Protein AF-A0A3S1G7B7-F1 (afdb_monomer)

Sequence (89 aa):
MNRLFWIVMAVIGAGVVLLMLNNSAGHTFGMDNNDFGRLIWVGVLVMVIGASLLRSGRPMGDMARNIGVWAALILVLIAAYQYRYELQD

Foldseek 3Di:
DDPVVVVVVVVVVVVVVLLVVCVPVCDDPNHGSVVVVVCVVVVVVCCVVVVCQVPPPDDNVVVVVVVVVVVVVVVVVVVCVVCVVVVVD

Structure (mmCIF, N/CA/C/O backbone):
data_AF-A0A3S1G7B7-F1
#
_entry.id   AF-A0A3S1G7B7-F1
#
loop_
_atom_site.group_PDB
_atom_site.id
_atom_site.type_symbol
_atom_site.label_atom_id
_atom_site.label_alt_id
_atom_site.label_comp_id
_atom_site.label_asym_id
_atom_site.label_entity_id
_atom_site.label_seq_id
_atom_site.pdbx_PDB_ins_code
_atom_site.Cartn_x
_atom_site.Cartn_y
_atom_site.Cartn_z
_atom_site.occupancy
_atom_site.B_iso_or_equiv
_atom_site.auth_seq_id
_atom_site.auth_comp_id
_atom_site.auth_asym_id
_atom_site.auth_atom_id
_atom_site.pdbx_PDB_model_num
ATOM 1 N N . MET A 1 1 ? -18.425 -18.660 -8.885 1.00 56.84 1 MET A N 1
ATOM 2 C CA . MET A 1 1 ? -17.124 -17.945 -8.904 1.00 56.84 1 MET A CA 1
ATOM 3 C C . MET A 1 1 ? -17.312 -16.631 -9.649 1.00 56.84 1 MET A C 1
ATOM 5 O O . MET A 1 1 ? -17.945 -16.635 -10.697 1.00 56.84 1 MET A O 1
ATOM 9 N N . ASN A 1 2 ? -16.881 -15.506 -9.079 1.00 81.50 2 ASN A N 1
ATOM 10 C CA . ASN A 1 2 ? -17.244 -14.173 -9.572 1.00 81.50 2 ASN A CA 1
ATOM 11 C C . ASN A 1 2 ? -16.523 -13.843 -10.897 1.00 81.50 2 ASN A C 1
ATOM 13 O O . ASN A 1 2 ? -15.314 -14.028 -10.985 1.00 81.50 2 ASN A O 1
ATOM 17 N N . ARG A 1 3 ? -17.220 -13.314 -11.913 1.00 81.25 3 ARG A N 1
ATOM 18 C CA . ARG A 1 3 ? -16.612 -12.939 -13.215 1.00 81.25 3 ARG A CA 1
ATOM 19 C C . ARG A 1 3 ? -15.440 -11.964 -13.063 1.00 81.25 3 ARG A C 1
ATOM 21 O O . ARG A 1 3 ? -14.456 -12.054 -13.785 1.00 81.25 3 ARG A O 1
ATOM 28 N N . LEU A 1 4 ? -15.528 -11.084 -12.069 1.00 77.19 4 LEU A N 1
ATOM 29 C CA . LEU A 1 4 ? -14.503 -10.090 -11.754 1.00 77.19 4 LEU A CA 1
ATOM 30 C C . LEU A 1 4 ? -13.174 -10.726 -11.320 1.00 77.19 4 LEU A C 1
ATOM 32 O O . LEU A 1 4 ? -12.116 -10.215 -11.658 1.00 77.19 4 LEU A O 1
ATOM 36 N N . PHE A 1 5 ? -13.225 -11.873 -10.637 1.00 79.50 5 PHE A N 1
ATOM 37 C CA . PHE A 1 5 ? -12.032 -12.625 -10.242 1.00 79.50 5 PHE A CA 1
ATOM 38 C C . PHE A 1 5 ? -11.258 -13.127 -11.464 1.00 79.50 5 PHE A C 1
ATOM 40 O O . PHE A 1 5 ? -10.045 -12.968 -11.527 1.00 79.50 5 PHE A O 1
ATOM 47 N N . TRP A 1 6 ? -11.962 -13.659 -12.465 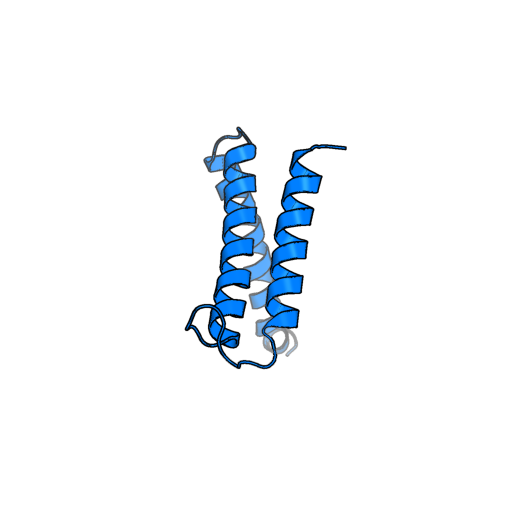1.00 84.75 6 TRP A N 1
ATOM 48 C CA . TRP A 1 6 ? -11.345 -14.139 -13.702 1.00 84.75 6 TRP A CA 1
ATOM 49 C C . TRP A 1 6 ? -10.759 -13.012 -14.552 1.00 84.75 6 TRP A C 1
ATOM 51 O O . TRP A 1 6 ? -9.689 -13.184 -15.126 1.00 84.75 6 TRP A O 1
ATOM 61 N N . ILE A 1 7 ? -11.413 -11.847 -14.583 1.00 81.31 7 ILE A N 1
ATOM 62 C CA . ILE A 1 7 ? -10.892 -10.659 -15.275 1.00 81.31 7 ILE A CA 1
ATOM 63 C C . ILE A 1 7 ? -9.598 -10.182 -14.610 1.00 81.31 7 ILE A C 1
ATOM 65 O O . ILE A 1 7 ? -8.602 -9.972 -15.294 1.00 81.31 7 ILE A O 1
ATOM 69 N N . VAL A 1 8 ? -9.586 -10.067 -13.279 1.00 74.38 8 VAL A N 1
ATOM 70 C CA . VAL A 1 8 ? -8.385 -9.674 -12.526 1.00 74.38 8 VAL A CA 1
ATOM 71 C C . VAL A 1 8 ? -7.251 -10.676 -12.754 1.00 74.38 8 VAL A C 1
ATOM 73 O O . VAL A 1 8 ? -6.125 -10.266 -13.022 1.00 74.38 8 VAL A O 1
ATOM 76 N N . MET A 1 9 ? -7.547 -11.979 -12.741 1.00 85.38 9 MET A N 1
ATOM 77 C CA . MET A 1 9 ? -6.543 -13.012 -13.013 1.00 85.38 9 MET A CA 1
ATOM 78 C C . MET A 1 9 ? -5.965 -12.920 -14.424 1.00 85.38 9 MET A C 1
ATOM 80 O O . MET A 1 9 ? -4.759 -13.067 -14.602 1.00 85.38 9 MET A O 1
ATOM 84 N N . ALA A 1 10 ? -6.815 -12.664 -15.421 1.00 85.94 10 ALA A N 1
ATOM 85 C CA . ALA A 1 10 ? -6.392 -12.526 -16.808 1.00 85.94 10 ALA A CA 1
ATOM 86 C C . ALA A 1 10 ? -5.481 -11.305 -17.003 1.00 85.94 10 ALA A C 1
ATOM 88 O O . ALA A 1 10 ? -4.467 -11.408 -17.687 1.00 85.94 10 ALA A O 1
ATOM 89 N N . VAL A 1 11 ? -5.799 -10.176 -16.359 1.00 83.81 11 VAL A N 1
ATOM 90 C CA . VAL A 1 11 ? -4.975 -8.956 -16.409 1.00 83.81 11 VAL A CA 1
ATOM 91 C C . VAL A 1 11 ? -3.609 -9.187 -15.762 1.00 83.81 11 VAL A C 1
ATOM 93 O O . VAL A 1 11 ? -2.588 -8.836 -16.351 1.00 83.81 11 VAL A O 1
ATOM 96 N N . ILE A 1 12 ? -3.573 -9.821 -14.586 1.00 76.06 12 ILE A N 1
ATOM 97 C CA . ILE A 1 12 ? -2.316 -10.141 -13.894 1.00 76.06 12 ILE A CA 1
ATOM 98 C C . ILE A 1 12 ? -1.475 -11.110 -14.734 1.00 76.06 12 ILE A C 1
ATOM 100 O O . ILE A 1 12 ? -0.294 -10.855 -14.965 1.00 76.06 12 ILE A O 1
ATOM 104 N N . GLY A 1 13 ? -2.081 -12.188 -15.242 1.00 85.69 13 GLY A N 1
ATOM 105 C CA . GLY A 1 13 ? -1.396 -13.168 -16.086 1.00 85.69 13 GLY A CA 1
ATOM 106 C C . GLY A 1 13 ? -0.824 -12.550 -17.363 1.00 85.69 13 GLY A C 1
ATOM 107 O O . GLY A 1 13 ? 0.333 -12.796 -17.696 1.00 85.69 13 GLY A O 1
ATOM 108 N N . ALA A 1 14 ? -1.589 -11.689 -18.038 1.00 83.44 14 ALA A N 1
ATOM 109 C CA . ALA A 1 14 ? -1.124 -10.980 -19.229 1.00 83.44 14 ALA A CA 1
ATOM 110 C C . ALA A 1 14 ? 0.061 -10.046 -18.927 1.00 83.44 14 ALA A C 1
ATOM 112 O O . ALA A 1 14 ? 1.023 -10.015 -19.694 1.00 83.44 14 ALA A O 1
ATOM 113 N N . GLY A 1 15 ? 0.032 -9.334 -17.795 1.00 72.44 15 GLY A N 1
ATOM 114 C CA . GLY A 1 15 ? 1.140 -8.482 -17.355 1.00 72.44 15 GLY A CA 1
ATOM 115 C C . GLY A 1 15 ? 2.430 -9.267 -17.100 1.00 72.44 15 GLY A C 1
ATOM 116 O O . GLY A 1 15 ? 3.501 -8.851 -17.536 1.00 72.44 15 GLY A O 1
ATOM 117 N N .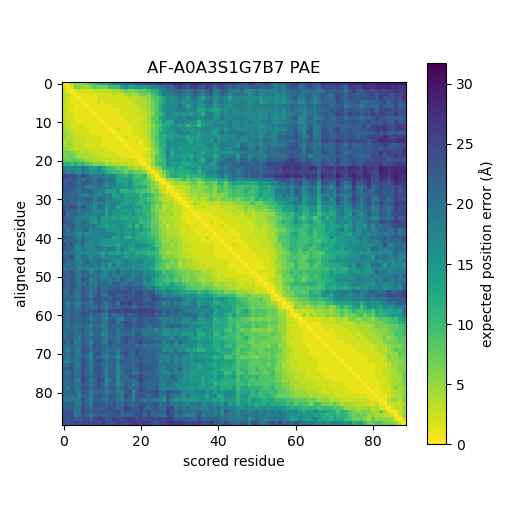 VAL A 1 16 ? 2.329 -10.437 -16.463 1.00 78.44 16 VAL A N 1
ATOM 118 C CA . VAL A 1 16 ? 3.482 -11.321 -16.220 1.00 78.44 16 VAL A CA 1
ATOM 119 C C . VAL A 1 16 ? 4.058 -11.859 -17.531 1.00 78.44 16 VAL A C 1
ATOM 121 O O . VAL A 1 16 ? 5.272 -11.833 -17.717 1.00 78.44 16 VAL A O 1
ATOM 124 N N . VAL A 1 17 ? 3.207 -12.303 -18.461 1.00 80.31 17 VAL A N 1
ATOM 125 C CA . VAL A 1 17 ? 3.653 -12.809 -19.770 1.00 80.31 17 VAL A CA 1
ATOM 126 C C . VAL A 1 17 ? 4.361 -11.714 -20.570 1.00 80.31 17 VAL A C 1
ATOM 128 O O . VAL A 1 17 ? 5.425 -11.965 -21.128 1.00 80.31 17 VAL A O 1
ATOM 131 N N . LEU A 1 18 ? 3.831 -10.489 -20.581 1.00 72.94 18 LEU A N 1
ATOM 132 C CA . 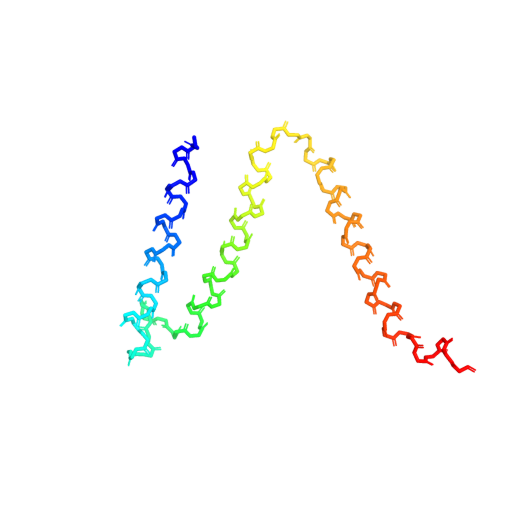LEU A 1 18 ? 4.480 -9.349 -21.237 1.00 72.94 18 LEU A CA 1
ATOM 133 C C . LEU A 1 18 ? 5.859 -9.040 -20.642 1.00 72.94 18 LEU A C 1
ATOM 135 O O . LEU A 1 18 ? 6.808 -8.819 -21.391 1.00 72.94 18 LEU A O 1
ATOM 139 N N . LEU A 1 19 ? 5.991 -9.075 -19.315 1.00 67.44 19 LEU A N 1
ATOM 140 C CA . LEU A 1 19 ? 7.274 -8.879 -18.634 1.00 67.44 19 LEU A CA 1
ATOM 141 C C . LEU A 1 19 ? 8.281 -9.987 -18.962 1.00 67.44 19 LEU A C 1
ATOM 143 O O . LEU A 1 19 ? 9.448 -9.694 -19.213 1.00 67.44 19 LEU A O 1
ATOM 147 N N . MET A 1 20 ? 7.837 -11.249 -19.001 1.00 70.25 20 MET A N 1
ATOM 148 C CA . MET A 1 20 ? 8.693 -12.382 -19.374 1.00 70.25 20 MET A CA 1
ATOM 149 C C . MET A 1 20 ? 9.188 -12.268 -20.815 1.00 70.25 20 MET A C 1
ATOM 151 O O . MET A 1 20 ? 10.369 -12.489 -21.075 1.00 70.25 20 MET A O 1
ATOM 155 N N . LEU A 1 21 ? 8.302 -11.899 -21.743 1.00 70.38 21 LEU A N 1
ATOM 156 C CA . LEU A 1 21 ? 8.651 -11.736 -23.154 1.00 70.38 21 LEU A CA 1
ATOM 157 C C . LEU A 1 21 ? 9.584 -10.546 -23.381 1.00 70.38 21 LEU A C 1
ATOM 159 O O . LEU A 1 21 ? 10.427 -10.600 -24.272 1.00 70.38 21 LEU A O 1
ATOM 163 N N . ASN A 1 22 ? 9.471 -9.496 -22.566 1.00 62.94 22 ASN A N 1
ATOM 164 C CA . ASN A 1 22 ? 10.299 -8.304 -22.704 1.00 62.94 22 ASN A CA 1
ATOM 165 C C . ASN A 1 22 ? 11.556 -8.289 -21.817 1.00 62.94 22 ASN A C 1
ATOM 167 O O . ASN A 1 22 ? 12.278 -7.295 -21.755 1.00 62.94 22 ASN A O 1
ATOM 171 N N . ASN A 1 23 ? 11.855 -9.404 -21.145 1.00 57.41 23 ASN A N 1
ATOM 172 C CA . ASN A 1 23 ? 13.000 -9.534 -20.244 1.00 57.41 23 ASN A CA 1
ATOM 173 C C . ASN A 1 23 ? 14.360 -9.329 -20.949 1.00 57.41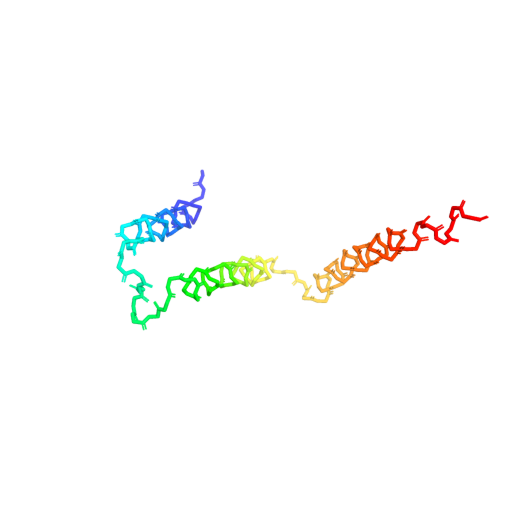 23 ASN A C 1
ATOM 175 O O . ASN A 1 23 ? 15.347 -8.985 -20.308 1.00 57.41 23 ASN A O 1
ATOM 179 N N . SER A 1 24 ? 14.425 -9.523 -22.270 1.00 55.47 24 SER A N 1
ATOM 180 C CA . SER A 1 24 ? 15.671 -9.470 -23.049 1.00 55.47 24 SER A CA 1
ATOM 181 C C . SER A 1 24 ? 15.986 -8.101 -23.662 1.00 55.47 24 SER A C 1
ATOM 183 O O . SER A 1 24 ? 17.117 -7.885 -24.086 1.00 55.47 24 SER A O 1
ATOM 185 N N . ALA A 1 25 ? 15.020 -7.178 -23.733 1.00 58.88 25 ALA A N 1
ATOM 186 C CA . ALA A 1 25 ? 15.194 -5.886 -24.409 1.00 58.88 25 ALA A CA 1
ATOM 187 C C . ALA A 1 25 ? 15.746 -4.778 -23.489 1.00 58.88 25 ALA A C 1
ATOM 189 O O . ALA A 1 25 ? 16.074 -3.686 -23.952 1.00 58.88 25 ALA A O 1
ATOM 190 N N . GLY A 1 26 ? 15.804 -5.025 -22.174 1.00 59.88 26 GLY A N 1
ATOM 191 C CA . GLY A 1 26 ? 16.215 -4.056 -21.149 1.00 59.88 26 GLY A CA 1
ATOM 192 C C . GLY A 1 26 ? 15.219 -2.911 -20.908 1.00 59.88 26 GLY A C 1
ATOM 193 O O . GLY A 1 26 ? 15.289 -2.268 -19.867 1.00 59.88 26 GLY A O 1
ATOM 194 N N . HIS A 1 27 ? 14.280 -2.667 -21.830 1.00 64.56 27 HIS A N 1
ATOM 195 C CA . HIS A 1 27 ? 13.323 -1.563 -21.771 1.00 64.56 27 HIS A CA 1
ATOM 196 C C . HIS A 1 27 ? 11.905 -2.044 -22.124 1.00 64.56 27 HIS A C 1
ATOM 198 O O . HIS A 1 27 ? 11.693 -2.672 -23.163 1.00 64.56 27 HIS A O 1
ATOM 204 N N . THR A 1 28 ? 10.911 -1.697 -21.303 1.00 69.62 28 THR A N 1
ATOM 205 C CA . THR A 1 28 ? 9.478 -1.900 -21.564 1.00 69.62 28 THR A CA 1
ATOM 206 C C . THR A 1 28 ? 8.773 -0.566 -21.761 1.00 69.62 28 THR A C 1
ATOM 208 O O . THR A 1 28 ? 8.846 0.309 -20.908 1.00 69.62 28 THR A O 1
ATOM 211 N N . PHE A 1 29 ? 8.095 -0.390 -22.905 1.00 71.12 29 PHE A N 1
ATOM 212 C CA . PHE A 1 29 ? 7.432 0.872 -23.283 1.00 71.12 29 PHE A CA 1
ATOM 213 C C . PHE A 1 29 ? 8.357 2.112 -23.240 1.00 71.12 29 PHE A C 1
ATOM 215 O O . PHE A 1 29 ? 7.909 3.219 -22.956 1.00 71.12 29 PHE A O 1
ATOM 222 N N . GLY A 1 30 ? 9.654 1.942 -23.527 1.00 71.88 30 GLY A N 1
ATOM 223 C CA . GLY A 1 30 ? 10.644 3.029 -23.470 1.00 71.88 30 GLY A CA 1
ATOM 224 C C . GLY A 1 30 ? 11.133 3.379 -22.058 1.00 71.88 30 GLY A C 1
ATOM 225 O O . GLY A 1 30 ? 11.911 4.315 -21.908 1.00 71.88 30 GLY A O 1
ATOM 226 N N . MET A 1 31 ? 10.708 2.628 -21.039 1.00 70.94 31 MET A N 1
ATOM 227 C CA . MET A 1 31 ? 11.170 2.722 -19.653 1.00 70.94 31 MET A CA 1
ATOM 228 C C . MET A 1 31 ? 12.080 1.537 -19.321 1.00 70.94 31 MET A C 1
ATOM 230 O O . MET A 1 31 ? 11.853 0.438 -19.826 1.00 70.94 31 MET A O 1
ATOM 234 N N . ASP A 1 32 ? 13.086 1.740 -18.470 1.00 81.94 32 ASP A N 1
ATOM 235 C CA . ASP A 1 32 ? 13.917 0.648 -17.953 1.00 81.94 32 ASP A CA 1
ATOM 236 C C . ASP A 1 32 ? 13.046 -0.436 -17.289 1.00 81.94 32 ASP A C 1
ATOM 238 O O . ASP A 1 32 ? 12.047 -0.143 -16.621 1.00 81.94 32 ASP A O 1
ATOM 242 N N . ASN A 1 33 ? 13.398 -1.707 -17.487 1.00 71.94 33 ASN A N 1
ATOM 243 C CA . ASN A 1 33 ? 12.609 -2.834 -16.989 1.00 71.94 33 ASN A CA 1
ATOM 244 C C . ASN A 1 33 ? 12.446 -2.841 -15.461 1.00 71.94 33 ASN A C 1
ATOM 246 O O . ASN A 1 33 ? 11.401 -3.261 -14.958 1.00 71.94 33 ASN A O 1
ATOM 250 N N . ASN A 1 34 ? 13.454 -2.379 -14.721 1.00 79.06 34 ASN A N 1
ATOM 251 C CA . ASN A 1 34 ? 13.406 -2.296 -13.266 1.00 79.06 34 ASN A CA 1
ATOM 252 C C . ASN A 1 34 ? 12.415 -1.217 -12.804 1.00 79.06 34 ASN A C 1
ATOM 254 O O . ASN A 1 34 ? 11.615 -1.453 -11.895 1.00 79.06 34 ASN A O 1
ATOM 258 N 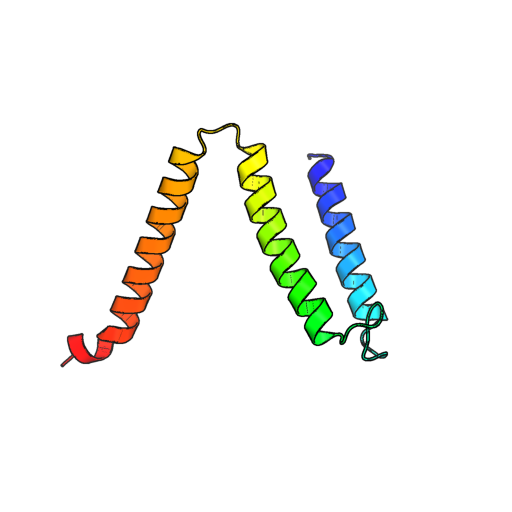N . ASP A 1 35 ? 12.405 -0.066 -13.476 1.00 79.19 35 ASP A N 1
ATOM 259 C CA . ASP A 1 35 ? 11.468 1.024 -13.190 1.00 79.19 35 ASP A CA 1
ATOM 260 C C . ASP A 1 35 ? 10.033 0.646 -13.563 1.00 79.19 35 ASP A C 1
ATOM 262 O O . ASP A 1 35 ? 9.101 0.868 -12.784 1.00 79.19 35 ASP A O 1
ATOM 266 N N . PHE A 1 36 ? 9.854 -0.017 -14.706 1.00 77.81 36 PHE A N 1
ATOM 267 C CA . PHE A 1 36 ? 8.559 -0.537 -15.130 1.00 77.81 36 PHE A CA 1
ATOM 268 C C . PHE A 1 36 ? 8.036 -1.614 -14.164 1.00 77.81 36 PHE A C 1
ATOM 270 O O . PHE A 1 36 ? 6.869 -1.587 -13.765 1.00 77.81 36 PHE A O 1
ATOM 277 N N . GLY A 1 37 ? 8.907 -2.516 -13.701 1.00 78.81 37 GLY A N 1
ATOM 278 C CA . GLY A 1 37 ? 8.579 -3.500 -12.668 1.00 78.81 37 GLY A CA 1
ATOM 279 C C . GLY A 1 37 ? 8.178 -2.850 -11.341 1.00 78.81 37 GLY A C 1
ATOM 280 O O . GLY A 1 37 ? 7.181 -3.246 -10.730 1.00 78.81 37 GLY A O 1
ATOM 281 N N . ARG A 1 38 ? 8.892 -1.801 -10.914 1.00 83.75 38 ARG A N 1
ATOM 282 C CA . ARG A 1 38 ? 8.568 -1.042 -9.697 1.00 83.75 38 ARG A CA 1
ATOM 283 C C . ARG A 1 38 ? 7.233 -0.307 -9.81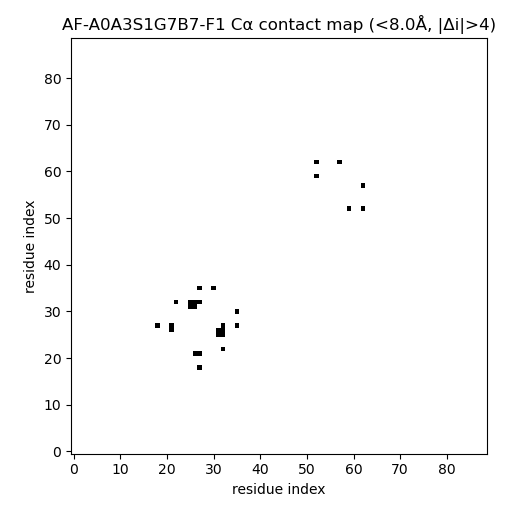6 1.00 83.75 38 ARG A C 1
ATOM 285 O O . ARG A 1 38 ? 6.458 -0.304 -8.857 1.00 83.75 38 ARG A O 1
ATOM 292 N N . LEU A 1 39 ? 6.941 0.268 -10.982 1.00 84.38 39 LEU A N 1
ATOM 293 C CA . LEU A 1 39 ? 5.661 0.911 -11.278 1.00 84.38 39 LEU A CA 1
ATOM 294 C C . LEU A 1 39 ? 4.507 -0.091 -11.224 1.00 84.38 39 LEU A C 1
ATOM 296 O O . LEU A 1 39 ? 3.489 0.193 -10.595 1.00 84.38 39 LEU A O 1
ATOM 300 N N . ILE A 1 40 ? 4.671 -1.270 -11.832 1.00 80.50 40 ILE A N 1
ATOM 301 C CA . ILE A 1 40 ? 3.671 -2.341 -11.760 1.00 80.50 40 ILE A CA 1
ATOM 302 C C . ILE A 1 40 ? 3.457 -2.767 -10.310 1.00 80.50 40 ILE A C 1
ATOM 304 O O . ILE A 1 40 ? 2.314 -2.840 -9.866 1.00 80.50 40 ILE A O 1
ATOM 308 N N . TRP A 1 41 ? 4.529 -3.006 -9.552 1.00 81.19 41 TRP A N 1
ATOM 309 C CA . TRP A 1 41 ? 4.432 -3.446 -8.161 1.00 81.19 41 TRP A CA 1
ATOM 310 C C . TRP A 1 41 ? 3.652 -2.455 -7.288 1.00 81.19 41 TRP A C 1
ATOM 312 O O . TRP A 1 41 ? 2.667 -2.824 -6.644 1.00 81.19 41 TRP A O 1
ATOM 322 N N . VAL A 1 42 ? 4.052 -1.181 -7.305 1.00 88.19 42 VAL A N 1
ATOM 323 C CA . VAL A 1 42 ? 3.386 -0.126 -6.529 1.00 88.19 42 VAL A CA 1
ATOM 324 C C . VAL A 1 42 ? 1.970 0.118 -7.050 1.00 88.19 42 VAL A C 1
ATOM 326 O O . VAL A 1 42 ? 1.038 0.250 -6.258 1.00 88.19 42 VAL A O 1
ATOM 329 N N . GLY A 1 43 ? 1.784 0.125 -8.371 1.00 84.38 43 GLY A N 1
ATOM 330 C CA . GLY A 1 43 ? 0.491 0.326 -9.015 1.00 84.38 43 GLY A CA 1
ATOM 331 C C . GLY A 1 43 ? -0.524 -0.751 -8.644 1.00 84.38 43 GLY A C 1
ATOM 332 O O . GLY A 1 43 ? -1.658 -0.425 -8.298 1.00 84.38 43 GLY A O 1
ATOM 333 N N . VAL A 1 44 ? -0.120 -2.025 -8.640 1.00 83.38 44 VAL A N 1
ATOM 334 C CA . VAL A 1 44 ? -0.969 -3.142 -8.202 1.00 83.38 44 VAL A CA 1
ATOM 335 C C . VAL A 1 44 ? -1.319 -3.004 -6.724 1.00 83.38 44 VAL A C 1
ATOM 337 O O . VAL A 1 44 ? -2.489 -3.138 -6.369 1.00 83.38 44 VAL A O 1
ATOM 340 N N . LEU A 1 45 ? -0.349 -2.680 -5.865 1.00 81.56 45 LEU A N 1
ATOM 341 C CA . LEU A 1 45 ? -0.590 -2.474 -4.434 1.00 81.56 45 LEU A CA 1
ATOM 342 C C . LEU A 1 45 ? -1.628 -1.375 -4.183 1.00 81.56 45 LEU A C 1
ATOM 344 O O . LEU A 1 45 ? -2.617 -1.595 -3.482 1.00 81.56 45 LEU A O 1
ATOM 348 N N . VAL A 1 46 ? -1.437 -0.211 -4.804 1.00 83.81 46 VAL A N 1
ATOM 349 C CA . VAL A 1 46 ? -2.354 0.928 -4.683 1.00 83.81 46 VAL A CA 1
ATOM 350 C C . VAL A 1 46 ? -3.724 0.592 -5.263 1.00 83.81 46 VAL A C 1
ATOM 352 O O . VAL A 1 46 ? -4.733 0.925 -4.647 1.00 83.81 46 VAL A O 1
ATOM 355 N N . MET A 1 47 ? -3.792 -0.103 -6.402 1.00 81.94 47 MET A N 1
ATOM 356 C CA . MET A 1 47 ? -5.063 -0.525 -6.992 1.00 81.94 47 MET A CA 1
ATOM 357 C C . MET A 1 47 ? -5.815 -1.514 -6.108 1.00 81.94 47 MET A C 1
ATOM 359 O O . MET A 1 47 ? -7.020 -1.362 -5.945 1.00 81.94 47 MET A O 1
ATOM 363 N N . VAL A 1 48 ? -5.144 -2.500 -5.510 1.00 82.75 48 VAL A N 1
ATOM 364 C CA . VAL A 1 48 ? -5.790 -3.463 -4.604 1.00 82.75 48 VAL A CA 1
ATOM 365 C C . VAL A 1 48 ? -6.318 -2.750 -3.362 1.00 82.75 48 VAL A C 1
ATOM 367 O O . VAL A 1 48 ? -7.478 -2.943 -2.993 1.00 82.75 48 VAL A O 1
ATOM 370 N N . ILE A 1 49 ? -5.509 -1.877 -2.756 1.00 76.75 49 ILE A N 1
ATOM 371 C CA . ILE A 1 49 ? -5.917 -1.078 -1.596 1.00 76.75 49 ILE A CA 1
ATOM 372 C C . ILE A 1 49 ? -7.100 -0.178 -1.976 1.00 76.75 49 ILE A C 1
ATOM 374 O O . ILE A 1 49 ? -8.155 -0.255 -1.346 1.00 76.75 49 ILE A O 1
ATOM 378 N N . GLY A 1 50 ? -6.984 0.599 -3.052 1.00 77.06 50 GLY A N 1
ATOM 379 C CA . GLY A 1 50 ? -8.028 1.503 -3.534 1.00 77.06 50 GLY A CA 1
ATOM 380 C C . GLY A 1 50 ? -9.320 0.782 -3.921 1.00 77.06 50 GLY A C 1
ATOM 381 O O . GLY A 1 50 ? -10.402 1.192 -3.509 1.00 77.06 50 GLY A O 1
ATOM 382 N N . ALA A 1 51 ? -9.235 -0.337 -4.639 1.00 76.12 51 ALA A N 1
ATOM 383 C CA . ALA A 1 51 ? -10.397 -1.145 -5.002 1.00 76.12 51 ALA A CA 1
ATOM 384 C C . ALA A 1 51 ? -11.070 -1.768 -3.771 1.00 76.12 51 ALA A C 1
ATOM 386 O O . ALA A 1 51 ? -12.299 -1.843 -3.720 1.00 76.12 51 ALA A O 1
ATOM 387 N N . SER A 1 52 ? -10.290 -2.181 -2.764 1.00 68.38 52 SER A N 1
ATOM 388 C CA . SER A 1 52 ? -10.834 -2.689 -1.500 1.00 68.38 52 SER A CA 1
ATOM 389 C C . SER A 1 52 ? -11.594 -1.604 -0.730 1.00 68.38 52 SER A C 1
ATOM 391 O O . SER A 1 52 ? -12.690 -1.864 -0.233 1.00 68.38 52 SER A O 1
ATOM 393 N N . LEU A 1 53 ? -11.069 -0.373 -0.720 1.00 68.94 53 LEU A N 1
ATOM 394 C CA . LEU A 1 53 ? -11.714 0.801 -0.130 1.00 68.94 53 LEU A CA 1
ATOM 395 C C . LEU A 1 53 ? -13.028 1.124 -0.847 1.00 68.94 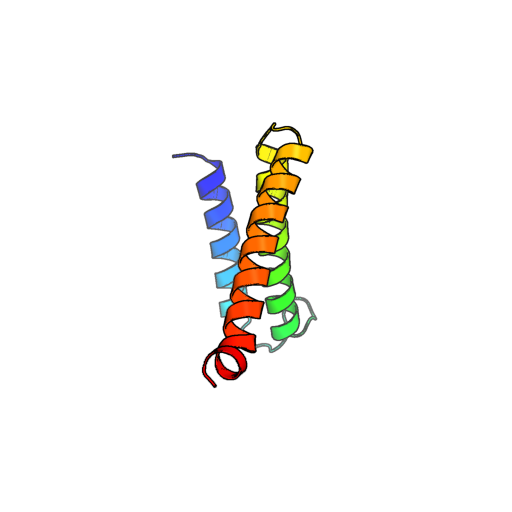53 LEU A C 1
ATOM 397 O O . LEU A 1 53 ? -14.079 1.180 -0.206 1.00 68.94 53 LEU A O 1
ATOM 401 N N . LEU A 1 54 ? -12.983 1.257 -2.176 1.00 72.69 54 LEU A N 1
ATOM 402 C CA . LEU A 1 54 ? -14.131 1.635 -3.007 1.00 72.69 54 LEU A CA 1
ATOM 403 C C . LEU A 1 54 ? -15.254 0.589 -2.992 1.00 72.69 54 LEU A C 1
ATOM 405 O O . LEU A 1 54 ? -16.427 0.944 -3.069 1.00 72.69 54 LEU A O 1
ATOM 409 N N . ARG A 1 55 ? -14.923 -0.704 -2.874 1.00 66.12 55 ARG A N 1
ATOM 410 C CA . ARG A 1 55 ? -15.920 -1.786 -2.871 1.00 66.12 55 ARG A CA 1
ATOM 411 C C . ARG A 1 55 ? -16.567 -2.029 -1.505 1.00 66.12 55 ARG A C 1
ATOM 413 O O . ARG A 1 55 ? -17.582 -2.717 -1.439 1.00 66.12 55 ARG A O 1
ATOM 420 N N . SER A 1 56 ? -15.998 -1.504 -0.422 1.00 63.25 56 SER A N 1
ATOM 421 C CA . SER A 1 56 ? -16.440 -1.856 0.931 1.00 63.25 56 SER A CA 1
ATOM 422 C C . SER A 1 56 ? -17.828 -1.314 1.287 1.00 63.25 56 SER A C 1
ATOM 424 O O . SER A 1 56 ? -18.513 -1.935 2.097 1.00 63.25 56 SER A O 1
ATOM 426 N N . GLY A 1 57 ? -18.253 -0.179 0.713 1.00 63.50 57 GLY A N 1
ATOM 427 C CA . GLY A 1 57 ? -19.504 0.499 1.086 1.00 63.50 57 GLY A CA 1
ATOM 428 C C . GLY A 1 57 ? -19.581 0.896 2.569 1.00 63.50 57 GLY A C 1
ATOM 429 O O . GLY A 1 57 ? -20.649 1.258 3.054 1.00 63.50 57 GLY A O 1
ATOM 430 N N . ARG A 1 58 ? -18.466 0.790 3.305 1.00 66.25 58 ARG A N 1
ATOM 431 C CA . ARG A 1 58 ? -18.366 1.088 4.734 1.00 66.25 58 ARG A CA 1
ATOM 432 C C . ARG A 1 58 ? -17.925 2.538 4.935 1.00 66.25 58 ARG A C 1
ATOM 434 O O . ARG A 1 58 ? -17.261 3.092 4.056 1.00 66.25 58 ARG A O 1
ATOM 441 N N . PRO A 1 59 ? -18.245 3.152 6.087 1.00 76.62 59 PRO A N 1
ATOM 442 C CA . PRO A 1 59 ? -17.751 4.482 6.416 1.00 76.62 59 PRO A CA 1
ATOM 443 C C . PRO A 1 59 ? -16.222 4.506 6.311 1.00 76.62 59 PRO A C 1
ATOM 445 O O . PRO A 1 59 ? -15.538 3.716 6.966 1.00 76.62 59 PRO A O 1
ATOM 448 N N . MET A 1 60 ? -15.670 5.413 5.497 1.00 69.88 60 MET A N 1
ATOM 449 C CA . MET A 1 60 ? -14.215 5.515 5.300 1.00 69.88 60 MET A CA 1
ATOM 450 C C . MET A 1 60 ? -13.453 5.723 6.618 1.00 69.88 60 MET A C 1
ATOM 452 O O . MET A 1 60 ? -12.317 5.268 6.738 1.00 69.88 60 MET A O 1
ATOM 456 N N . GLY A 1 61 ? -14.091 6.335 7.622 1.00 75.69 61 GLY A N 1
ATOM 457 C CA . GLY A 1 61 ? -13.530 6.511 8.963 1.00 75.69 61 GLY A CA 1
ATOM 458 C C . GLY A 1 61 ? -13.229 5.194 9.684 1.00 75.69 61 GLY A C 1
ATOM 459 O O . GLY A 1 61 ? -12.142 5.045 10.238 1.00 75.69 61 GLY A O 1
ATOM 460 N N . ASP A 1 62 ? -14.126 4.207 9.620 1.00 76.62 62 ASP A N 1
ATOM 461 C CA . ASP A 1 62 ? -13.913 2.905 10.270 1.00 76.62 62 ASP A CA 1
ATOM 462 C C . ASP A 1 62 ? -12.778 2.125 9.601 1.00 76.62 62 ASP A C 1
ATOM 464 O O . ASP A 1 62 ? -11.984 1.446 10.255 1.00 76.62 62 ASP A O 1
ATOM 468 N N . MET A 1 63 ? -12.667 2.262 8.281 1.00 71.56 63 MET A N 1
ATOM 469 C CA . MET A 1 63 ? -11.635 1.603 7.490 1.00 71.56 63 MET A CA 1
ATOM 470 C C . MET A 1 63 ? -10.257 2.228 7.734 1.00 71.56 63 MET A C 1
ATOM 472 O O . MET A 1 63 ? -9.294 1.504 7.985 1.00 71.56 63 MET A O 1
ATOM 476 N N . ALA A 1 64 ? -10.174 3.562 7.749 1.00 80.12 64 ALA A N 1
ATOM 477 C CA . ALA A 1 64 ? -8.961 4.295 8.101 1.00 80.12 64 ALA A CA 1
ATOM 478 C C . ALA A 1 64 ? -8.516 3.996 9.538 1.00 80.12 64 ALA A C 1
ATOM 480 O O . ALA A 1 64 ? -7.329 3.790 9.785 1.00 80.12 64 ALA A O 1
ATOM 481 N N . ARG A 1 65 ? -9.465 3.890 10.476 1.00 84.44 65 ARG A N 1
ATOM 482 C CA . ARG A 1 65 ? -9.181 3.506 11.861 1.00 84.44 65 ARG A CA 1
ATOM 483 C C . ARG A 1 65 ? -8.603 2.097 11.946 1.00 84.44 65 ARG A C 1
ATOM 485 O O . ARG A 1 65 ? -7.599 1.902 12.619 1.00 84.44 65 ARG A O 1
ATOM 492 N N . ASN A 1 66 ? -9.186 1.131 11.238 1.00 81.25 66 ASN A N 1
ATOM 493 C CA . ASN A 1 66 ? -8.680 -0.241 11.220 1.00 81.25 66 ASN A CA 1
ATOM 494 C C . ASN A 1 66 ? -7.272 -0.327 10.604 1.00 81.25 66 ASN A C 1
ATOM 496 O O . ASN A 1 66 ? -6.390 -0.961 11.176 1.00 81.25 66 ASN A O 1
ATOM 500 N N . ILE A 1 67 ? -7.031 0.360 9.480 1.00 83.19 67 ILE A N 1
ATOM 501 C CA . ILE A 1 67 ? -5.696 0.446 8.863 1.00 83.19 67 ILE A CA 1
ATOM 502 C C . ILE A 1 67 ? -4.700 1.114 9.820 1.00 83.19 67 ILE A C 1
ATOM 504 O O . ILE A 1 67 ? -3.586 0.623 9.978 1.00 83.19 67 ILE A O 1
ATOM 508 N N . GLY A 1 68 ? -5.105 2.188 10.502 1.00 89.06 68 GLY A N 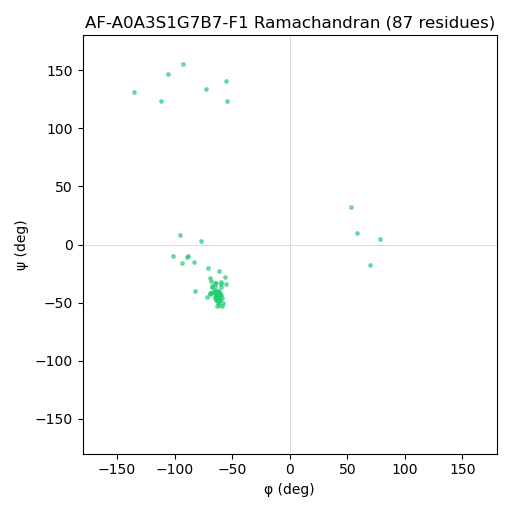1
ATOM 509 C CA . GLY A 1 68 ? -4.284 2.881 11.493 1.00 89.06 68 GLY A CA 1
ATOM 510 C C . GLY A 1 68 ? -3.912 2.002 12.688 1.00 89.06 68 GLY A C 1
ATOM 511 O O . GLY A 1 68 ? -2.764 2.022 13.119 1.00 89.06 68 GLY A O 1
ATOM 512 N N . VAL A 1 69 ? -4.842 1.176 13.183 1.00 92.12 69 VAL A N 1
ATOM 513 C CA . VAL A 1 69 ? -4.571 0.207 14.260 1.00 92.12 69 VAL A CA 1
ATOM 514 C C . VAL A 1 69 ? -3.547 -0.836 13.814 1.00 92.12 69 VAL A C 1
ATOM 516 O O . VAL A 1 69 ? -2.591 -1.103 14.540 1.00 92.12 69 VAL A O 1
ATOM 519 N N . TRP A 1 70 ? -3.698 -1.389 12.608 1.00 88.88 70 TRP A N 1
ATOM 520 C CA . TRP A 1 70 ? -2.728 -2.341 12.061 1.00 88.88 70 TRP A CA 1
ATOM 521 C C . TRP A 1 70 ? -1.351 -1.712 11.836 1.00 88.88 70 TRP A C 1
ATOM 523 O O . TRP A 1 70 ? -0.341 -2.313 12.196 1.00 88.88 70 TRP A O 1
ATOM 533 N N . ALA A 1 71 ? -1.299 -0.492 11.299 1.00 89.06 71 ALA A N 1
ATOM 534 C CA . ALA A 1 71 ? -0.052 0.245 11.127 1.00 89.06 71 ALA A CA 1
ATOM 535 C C . ALA A 1 71 ? 0.634 0.516 12.475 1.00 89.06 71 ALA A C 1
ATOM 537 O O . ALA A 1 71 ? 1.834 0.285 12.603 1.00 89.06 71 ALA A O 1
ATOM 538 N N . ALA A 1 72 ? -0.121 0.930 13.496 1.00 93.88 72 ALA A N 1
ATOM 539 C CA . ALA A 1 72 ? 0.401 1.136 14.844 1.00 93.88 72 ALA A CA 1
ATOM 540 C C . ALA A 1 72 ? 0.965 -0.161 15.446 1.00 93.88 72 ALA A C 1
ATOM 542 O O . ALA A 1 72 ? 2.065 -0.145 15.991 1.00 93.88 72 ALA A O 1
ATOM 543 N N . LEU A 1 73 ? 0.268 -1.294 15.295 1.00 91.69 73 LEU A N 1
ATOM 544 C CA . LEU A 1 73 ? 0.763 -2.605 15.732 1.00 91.69 73 LEU A CA 1
ATOM 545 C C . LEU A 1 73 ? 2.084 -2.979 15.054 1.00 91.69 73 LEU A C 1
ATOM 547 O O . LEU A 1 73 ? 3.022 -3.392 15.730 1.00 91.69 73 LEU A O 1
ATOM 551 N N . ILE A 1 74 ? 2.181 -2.803 13.734 1.00 89.19 74 ILE A N 1
ATOM 552 C CA . ILE A 1 74 ? 3.417 -3.069 12.987 1.00 89.19 74 ILE A CA 1
ATOM 553 C C . ILE A 1 74 ? 4.550 -2.166 13.482 1.00 89.19 74 ILE A C 1
ATOM 555 O O . ILE A 1 74 ? 5.656 -2.650 13.702 1.00 89.19 74 ILE A O 1
ATOM 559 N N . LEU A 1 75 ? 4.287 -0.876 13.705 1.00 91.56 75 LEU A N 1
ATOM 560 C CA . LEU A 1 75 ? 5.286 0.058 14.229 1.00 91.56 75 LEU A CA 1
ATOM 561 C C . LEU A 1 75 ? 5.759 -0.328 15.633 1.00 91.56 75 LEU A C 1
ATOM 563 O O . LEU A 1 75 ? 6.956 -0.274 15.898 1.00 91.56 75 LEU A O 1
ATOM 567 N N . VAL A 1 76 ? 4.851 -0.772 16.507 1.00 94.88 76 VAL A N 1
ATOM 568 C CA . VAL A 1 76 ? 5.205 -1.296 17.834 1.00 94.88 76 VAL A CA 1
ATOM 569 C C . VAL A 1 76 ? 6.077 -2.543 17.711 1.00 94.88 76 VAL A C 1
ATOM 571 O O . VAL A 1 76 ? 7.077 -2.644 18.412 1.00 94.88 76 VAL A O 1
ATOM 574 N N . LEU A 1 77 ? 5.755 -3.466 16.802 1.00 91.56 77 LEU A N 1
ATOM 575 C CA . LEU A 1 77 ? 6.573 -4.659 16.559 1.00 91.56 77 LEU A CA 1
ATOM 576 C C . LEU A 1 77 ? 7.966 -4.305 16.024 1.00 91.56 77 LEU A C 1
ATOM 578 O O . LEU A 1 77 ? 8.953 -4.881 16.474 1.00 91.56 77 LEU A O 1
ATOM 582 N N . ILE A 1 78 ? 8.061 -3.344 15.101 1.00 90.88 78 ILE A N 1
ATOM 583 C CA . ILE A 1 78 ? 9.342 -2.840 14.587 1.00 90.88 78 ILE A CA 1
ATOM 584 C C . ILE A 1 78 ? 10.154 -2.211 15.718 1.00 90.88 78 ILE A C 1
ATOM 586 O O . ILE A 1 78 ? 11.334 -2.519 15.857 1.00 90.88 78 ILE A O 1
ATOM 590 N N . ALA A 1 79 ? 9.530 -1.361 16.535 1.00 89.75 79 ALA A N 1
ATOM 591 C CA . ALA A 1 79 ? 10.184 -0.729 17.672 1.00 89.75 79 ALA A CA 1
ATOM 592 C C . ALA A 1 79 ? 10.663 -1.777 18.684 1.00 89.75 79 ALA A C 1
ATOM 594 O O . ALA A 1 79 ? 11.830 -1.770 19.048 1.00 89.75 79 ALA A O 1
ATOM 595 N N . ALA A 1 80 ? 9.813 -2.727 19.073 1.00 86.62 80 ALA A N 1
ATOM 596 C CA . ALA A 1 80 ? 10.184 -3.810 19.980 1.00 86.62 80 ALA A CA 1
ATOM 597 C C . ALA A 1 80 ? 11.327 -4.673 19.425 1.00 86.62 80 ALA A C 1
ATOM 599 O O . ALA A 1 80 ? 12.187 -5.109 20.181 1.00 86.62 80 ALA A O 1
ATOM 600 N N . TYR A 1 81 ? 11.358 -4.910 18.109 1.00 87.25 81 TYR A N 1
ATOM 601 C CA . TYR A 1 81 ? 12.448 -5.636 17.462 1.00 87.25 81 TYR A CA 1
ATOM 602 C C . TYR A 1 81 ? 13.755 -4.840 17.450 1.00 87.25 81 TYR A C 1
ATOM 604 O O . TYR A 1 81 ? 14.809 -5.416 17.706 1.00 87.25 81 TYR A O 1
ATOM 612 N N . GLN A 1 82 ? 13.689 -3.540 17.153 1.00 87.31 82 GLN A N 1
ATOM 613 C CA . GLN A 1 82 ? 14.852 -2.650 17.185 1.00 87.31 82 GLN A CA 1
ATOM 614 C C . GLN A 1 82 ? 15.423 -2.570 18.597 1.00 87.31 82 GLN A C 1
ATOM 616 O O . GLN A 1 82 ? 16.596 -2.857 18.785 1.00 87.31 82 GLN A O 1
ATOM 621 N N . TYR A 1 83 ? 14.556 -2.307 19.577 1.00 87.69 83 TYR A N 1
ATOM 622 C CA . TYR A 1 83 ? 14.930 -2.171 20.980 1.00 87.69 83 TYR A CA 1
ATOM 623 C C . TYR A 1 83 ? 15.184 -3.502 21.695 1.00 87.69 83 TYR A C 1
ATOM 625 O O . TYR A 1 83 ? 15.404 -3.529 22.904 1.00 87.69 83 TYR A O 1
ATOM 633 N N . ARG A 1 84 ? 15.109 -4.641 20.990 1.00 81.44 84 ARG A N 1
ATOM 634 C CA . ARG A 1 84 ? 15.183 -5.958 21.640 1.00 81.44 84 ARG A CA 1
ATOM 635 C C . ARG A 1 84 ? 16.491 -6.155 22.387 1.00 81.44 84 ARG A C 1
ATOM 637 O O . ARG A 1 84 ? 16.509 -6.886 23.364 1.00 81.44 84 ARG A O 1
ATOM 644 N N . TYR A 1 85 ? 17.562 -5.554 21.881 1.00 72.31 85 TYR A N 1
ATOM 645 C CA . TYR A 1 85 ? 18.901 -5.736 22.405 1.00 72.31 85 TYR A CA 1
ATOM 646 C C . TYR A 1 85 ? 19.132 -4.832 23.612 1.00 72.31 85 TYR A C 1
ATOM 648 O O . TYR A 1 85 ? 19.645 -5.306 24.613 1.00 72.31 85 TYR A O 1
ATOM 656 N N . GLU A 1 86 ? 18.640 -3.591 23.581 1.00 75.06 86 GLU A N 1
ATOM 657 C CA . GLU A 1 86 ? 18.678 -2.689 24.736 1.00 75.06 86 GLU A CA 1
ATOM 658 C C . GLU A 1 86 ? 17.711 -3.103 25.861 1.00 75.06 86 GLU A C 1
ATOM 660 O O . GLU A 1 86 ? 17.876 -2.673 26.996 1.00 75.06 86 GLU A O 1
ATOM 665 N N . LEU A 1 87 ? 16.690 -3.914 25.560 1.00 63.09 87 LEU A N 1
ATOM 666 C CA . LEU A 1 87 ? 15.769 -4.506 26.544 1.00 63.09 87 LEU A CA 1
ATOM 667 C C . LEU A 1 87 ? 16.261 -5.856 27.100 1.00 63.09 87 LEU A C 1
ATOM 669 O O . LEU A 1 87 ? 15.621 -6.405 27.999 1.00 63.09 87 LEU A O 1
ATOM 673 N N . GLN A 1 88 ? 17.319 -6.427 26.517 1.00 64.25 88 GLN A N 1
ATOM 674 C CA . GLN A 1 88 ? 17.905 -7.711 26.921 1.00 64.25 88 GLN A CA 1
ATOM 675 C C . GLN A 1 88 ? 19.181 -7.573 27.769 1.00 64.25 88 GLN A C 1
ATOM 677 O O . GLN A 1 88 ? 19.613 -8.589 28.317 1.00 64.25 88 GLN A O 1
ATOM 682 N N . ASP A 1 89 ? 19.736 -6.363 27.890 1.00 54.88 89 ASP A N 1
ATOM 683 C CA . ASP A 1 89 ? 20.811 -5.990 28.827 1.00 54.88 89 ASP A CA 1
ATOM 684 C C . ASP A 1 89 ? 20.246 -5.520 30.183 1.00 54.88 89 ASP A C 1
ATOM 686 O O . ASP A 1 89 ? 20.887 -5.809 31.223 1.00 54.88 89 ASP A O 1
#

Radius of gyration: 19.41 Å; Cα contacts (8 Å, |Δi|>4): 14; chains: 1; bounding box: 40×24×53 Å

pLDDT: mean 77.61, std 9.63, range [54.88, 94.88]

Secondary structure (DSSP, 8-state):
--HHHHHHHHHHHHHHHHHHHTTTSSEETTEEHHHHHHHHHHHHHHHHHHHHHHHS-S-HHHHHHHHHHHHHHHHHHHHHHHTTTTTT-

Mean predicted aligned e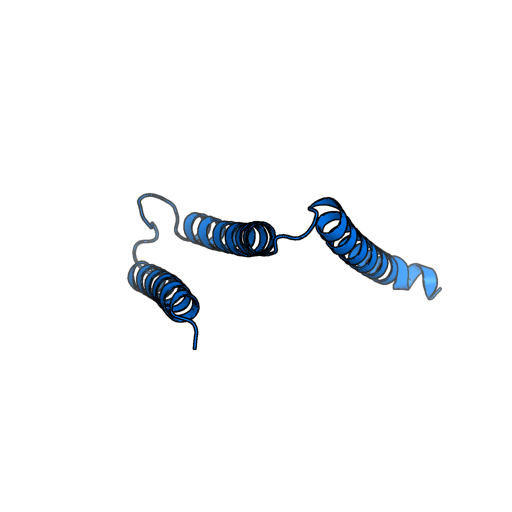rror: 13.65 Å

Solvent-accessible surface area (backbone atoms only — not comparable to full-atom values): 5160 Å² total; per-residue (Å²): 134,63,71,66,58,57,52,52,49,50,54,52,52,51,52,52,51,52,50,64,72,42,64,83,69,58,43,52,97,89,33,50,46,68,59,49,51,50,48,51,54,53,48,51,52,51,47,54,53,50,50,54,61,71,69,58,85,60,64,65,66,62,53,52,49,51,52,48,52,54,52,50,52,52,51,51,51,50,47,52,60,68,44,44,62,78,73,69,113